Protein AF-A0A831KN22-F1 (afdb_monomer_lite)

Radius of gyration: 11.63 Å; chains: 1; bounding box: 31×21×29 Å

pLDDT: mean 75.21, std 17.89, range [28.31, 92.38]

Sequence (66 aa):
MSKTLVTAKVNPDMDGVASSYAYAELYGAVPVFYGALLPEPHFVLRELKITPLMNLDKWEGNFVIV

F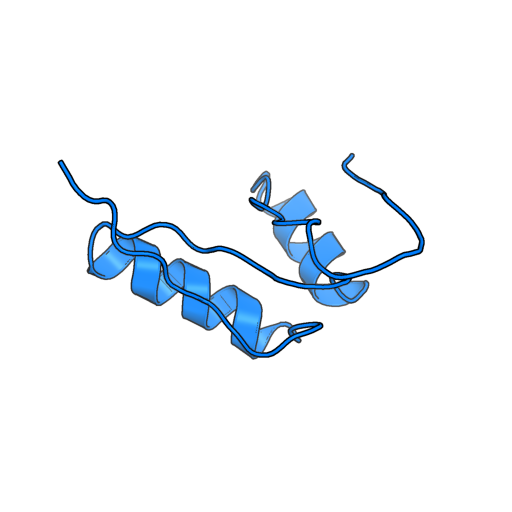oldseek 3Di:
DDAAEFEFPAQDDPCRVVVRVVVCVVPVHAYEHEHDHDPVNVVVCVVVVHFHHYDDPPDPDDDDDD

Structure (mmCIF, N/CA/C/O backbone):
data_AF-A0A831KN22-F1
#
_entry.id   AF-A0A831KN22-F1
#
loop_
_atom_site.group_PDB
_atom_site.id
_atom_site.type_symbol
_atom_site.label_atom_id
_atom_site.label_alt_id
_atom_site.label_comp_id
_atom_site.label_asym_id
_atom_site.label_entity_id
_atom_site.label_seq_id
_atom_site.pdbx_PDB_ins_code
_atom_site.Cartn_x
_atom_site.Cartn_y
_atom_site.Cartn_z
_atom_site.occupancy
_atom_site.B_iso_or_equiv
_atom_site.auth_seq_id
_atom_site.auth_comp_id
_atom_site.auth_asym_id
_atom_site.auth_atom_id
_atom_site.pdbx_PDB_model_num
ATOM 1 N N . MET A 1 1 ? -21.718 -5.843 10.175 1.00 52.84 1 MET A N 1
ATOM 2 C CA . MET A 1 1 ? -21.166 -4.471 10.195 1.00 52.84 1 MET A CA 1
ATOM 3 C C . MET A 1 1 ? -20.663 -4.142 8.801 1.00 52.84 1 MET A C 1
ATOM 5 O O . MET A 1 1 ? -20.008 -4.998 8.217 1.00 52.84 1 MET A O 1
ATOM 9 N N . SER A 1 2 ? -20.990 -2.965 8.263 1.00 62.47 2 SER A N 1
ATOM 10 C CA . SER A 1 2 ? -20.401 -2.486 7.003 1.00 62.47 2 SER A CA 1
ATOM 11 C C . SER A 1 2 ? -18.938 -2.106 7.248 1.00 62.47 2 SER A C 1
ATOM 13 O O . SER A 1 2 ? -18.655 -1.460 8.255 1.00 62.47 2 SER A O 1
ATOM 15 N N . LYS A 1 3 ? -18.014 -2.532 6.379 1.00 67.31 3 LYS A N 1
ATOM 16 C CA . LYS A 1 3 ? -16.615 -2.078 6.409 1.00 67.31 3 LYS A CA 1
ATOM 17 C C . LYS A 1 3 ? -16.459 -0.937 5.407 1.00 67.31 3 LYS A C 1
ATOM 19 O O . LYS A 1 3 ? -16.774 -1.117 4.233 1.00 67.31 3 LYS A O 1
ATOM 24 N N . THR A 1 4 ? -15.974 0.213 5.863 1.00 79.06 4 THR A N 1
ATOM 25 C CA . THR A 1 4 ? -15.640 1.341 4.985 1.00 79.06 4 THR A CA 1
ATOM 26 C C . THR A 1 4 ? -14.390 1.001 4.180 1.00 79.06 4 THR A C 1
ATOM 28 O O . THR A 1 4 ? -13.397 0.530 4.739 1.00 79.06 4 THR A O 1
ATOM 31 N N . LEU A 1 5 ? -14.447 1.220 2.867 1.00 81.06 5 LEU A N 1
ATOM 32 C CA . LEU A 1 5 ? -13.320 1.014 1.963 1.00 81.06 5 LEU A CA 1
ATOM 33 C C . LEU A 1 5 ? -12.670 2.355 1.644 1.00 81.06 5 LEU A C 1
ATOM 35 O O . LEU A 1 5 ? -13.360 3.349 1.420 1.00 81.06 5 LEU A O 1
ATOM 39 N N . VAL A 1 6 ? -11.345 2.356 1.591 1.00 82.50 6 VAL A N 1
ATOM 40 C CA . VAL A 1 6 ? -10.536 3.494 1.159 1.00 82.50 6 VAL A CA 1
ATOM 41 C C . VAL A 1 6 ? -9.826 3.075 -0.108 1.00 82.50 6 VAL A C 1
ATOM 43 O O . VAL A 1 6 ? -9.310 1.963 -0.194 1.00 82.50 6 VAL A O 1
ATOM 46 N N . THR A 1 7 ? -9.816 3.946 -1.106 1.00 80.81 7 THR A N 1
ATOM 47 C CA . THR A 1 7 ? -9.195 3.635 -2.385 1.00 80.81 7 THR A CA 1
ATOM 48 C C . THR A 1 7 ? -8.454 4.838 -2.936 1.00 80.81 7 THR A C 1
ATOM 50 O O . THR A 1 7 ? -8.794 5.984 -2.640 1.00 80.81 7 THR A O 1
ATOM 53 N N . ALA A 1 8 ? -7.444 4.551 -3.747 1.00 81.19 8 ALA A N 1
ATOM 54 C CA . ALA A 1 8 ? -6.721 5.527 -4.541 1.00 81.19 8 ALA A CA 1
ATOM 55 C C . ALA A 1 8 ? -7.234 5.519 -5.991 1.00 81.19 8 ALA A C 1
ATOM 57 O O . ALA A 1 8 ? -8.141 4.768 -6.359 1.00 81.19 8 ALA A O 1
ATOM 58 N N . LYS A 1 9 ? -6.626 6.349 -6.844 1.00 81.75 9 LYS A N 1
ATOM 59 C CA . LYS A 1 9 ? -6.802 6.243 -8.299 1.00 81.75 9 LYS A CA 1
ATOM 60 C C . LYS A 1 9 ? -6.412 4.840 -8.797 1.00 81.75 9 LYS A C 1
ATOM 62 O O . LYS A 1 9 ? -5.602 4.156 -8.173 1.00 81.75 9 LYS A O 1
ATOM 67 N N . VAL A 1 10 ? -6.964 4.435 -9.942 1.00 82.50 10 VAL A N 1
ATOM 68 C CA . VAL A 1 10 ? -6.567 3.195 -10.633 1.00 82.50 10 VAL A CA 1
ATOM 69 C C . VAL A 1 10 ? -5.078 3.256 -10.981 1.00 82.50 10 VAL A C 1
ATOM 71 O O . VAL A 1 10 ? -4.607 4.303 -11.425 1.00 82.50 10 VAL A O 1
ATOM 74 N N . ASN A 1 11 ? -4.363 2.140 -10.804 1.00 81.50 11 ASN A N 1
ATOM 75 C CA . ASN A 1 11 ? -2.903 2.048 -10.926 1.00 81.50 11 ASN A CA 1
ATOM 76 C C . ASN A 1 11 ? -2.193 3.094 -10.041 1.00 81.50 11 ASN A C 1
ATOM 78 O O . ASN A 1 11 ? -1.571 4.029 -10.559 1.00 81.50 11 ASN A O 1
ATOM 82 N N . PRO A 1 12 ? -2.339 3.004 -8.707 1.00 83.25 12 PRO A N 1
ATOM 83 C CA . PRO A 1 12 ? -1.836 4.029 -7.807 1.00 83.25 12 PRO A CA 1
ATOM 84 C C . PRO A 1 12 ? -0.303 4.079 -7.793 1.00 83.25 12 PRO A C 1
ATOM 86 O O . PRO A 1 12 ? 0.384 3.056 -7.850 1.00 83.25 12 PRO A O 1
ATOM 89 N N . ASP A 1 13 ? 0.215 5.300 -7.688 1.00 90.00 13 ASP A N 1
ATOM 90 C CA . ASP A 1 13 ? 1.610 5.578 -7.357 1.00 90.00 13 ASP A CA 1
ATOM 91 C C . ASP A 1 13 ? 1.840 5.449 -5.843 1.00 90.00 13 ASP A C 1
ATOM 93 O O . ASP A 1 13 ? 0.925 5.138 -5.072 1.00 90.00 13 ASP A O 1
ATOM 97 N N . MET A 1 14 ? 3.085 5.661 -5.412 1.00 91.44 14 MET A N 1
ATOM 98 C CA . MET A 1 14 ? 3.470 5.499 -4.011 1.00 91.44 14 MET A CA 1
ATOM 99 C C . MET A 1 14 ? 2.661 6.407 -3.077 1.00 91.44 14 MET A C 1
ATOM 101 O O . MET A 1 14 ? 2.269 5.968 -1.998 1.00 91.44 14 MET A O 1
ATOM 105 N N . ASP A 1 15 ? 2.351 7.632 -3.510 1.00 92.38 15 ASP A N 1
ATOM 106 C CA . ASP A 1 15 ? 1.538 8.572 -2.736 1.00 92.38 15 ASP A CA 1
ATOM 107 C C . ASP A 1 15 ? 0.109 8.052 -2.526 1.00 92.38 15 ASP A C 1
ATOM 109 O O . ASP A 1 15 ? -0.378 7.993 -1.395 1.00 92.38 15 ASP A O 1
ATOM 113 N N . GLY A 1 16 ? -0.541 7.571 -3.592 1.00 90.62 16 GLY A N 1
ATOM 114 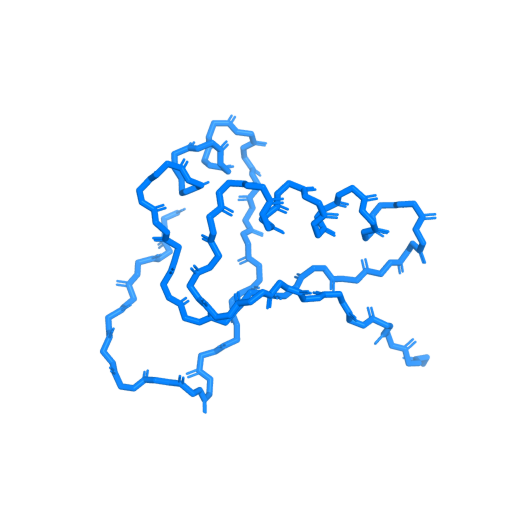C CA . GLY A 1 16 ? -1.872 6.973 -3.490 1.00 90.62 16 GLY A CA 1
ATOM 115 C C . GLY A 1 16 ? -1.910 5.754 -2.563 1.00 90.62 16 GLY A C 1
ATOM 116 O O . GLY A 1 16 ? -2.851 5.598 -1.777 1.00 90.62 16 GLY A O 1
ATOM 117 N N . VAL A 1 17 ? -0.882 4.903 -2.618 1.00 89.81 17 VAL A N 1
ATOM 118 C CA . VAL A 1 17 ? -0.770 3.726 -1.746 1.00 89.81 17 VAL A CA 1
ATOM 119 C C . VAL A 1 17 ? -0.547 4.136 -0.290 1.00 89.81 17 VAL A C 1
ATOM 121 O O . VAL A 1 17 ? -1.323 3.724 0.574 1.00 89.81 17 VAL A O 1
ATOM 124 N N . ALA A 1 18 ? 0.454 4.975 -0.014 1.00 90.69 18 ALA A N 1
ATOM 125 C CA . ALA A 1 18 ? 0.780 5.428 1.338 1.00 90.69 18 ALA A CA 1
ATOM 126 C C . ALA A 1 18 ? -0.399 6.155 1.998 1.00 90.69 18 ALA A C 1
ATOM 128 O O . ALA A 1 18 ? -0.784 5.826 3.122 1.00 90.69 18 ALA A O 1
ATOM 129 N N . SER A 1 19 ? -1.024 7.084 1.272 1.00 90.50 19 SER A N 1
ATOM 130 C CA . SER A 1 19 ? -2.171 7.853 1.758 1.00 90.50 19 SER A CA 1
ATOM 131 C C . SER A 1 19 ? -3.371 6.960 2.082 1.00 90.50 19 SER A C 1
ATOM 133 O O . SER A 1 19 ? -4.047 7.175 3.088 1.00 90.50 19 SER A O 1
ATOM 135 N N . SER A 1 20 ? -3.616 5.914 1.282 1.00 89.94 20 SER A N 1
ATOM 136 C CA . SER A 1 20 ? -4.711 4.967 1.535 1.00 89.94 20 SER A CA 1
ATOM 137 C C . SER A 1 20 ? -4.488 4.150 2.806 1.00 89.94 20 SER A C 1
ATOM 139 O O . SER A 1 20 ? -5.431 3.964 3.574 1.00 89.94 20 SER A O 1
ATOM 141 N N . TYR A 1 21 ? -3.258 3.686 3.055 1.00 89.44 21 TYR A N 1
ATOM 142 C CA . TYR A 1 21 ? -2.920 2.976 4.293 1.00 89.44 21 TYR A CA 1
ATOM 143 C C . TYR A 1 21 ? -3.018 3.885 5.517 1.00 89.44 21 TYR A C 1
ATOM 145 O O . TYR A 1 21 ? -3.670 3.510 6.489 1.00 89.44 21 TYR A O 1
ATOM 153 N N . ALA A 1 22 ? -2.450 5.093 5.450 1.00 89.31 22 ALA A N 1
ATOM 154 C CA . ALA A 1 22 ? -2.506 6.053 6.550 1.00 89.31 22 ALA A CA 1
ATOM 155 C C . ALA A 1 22 ? -3.955 6.410 6.918 1.00 89.31 22 ALA A C 1
ATOM 157 O O . ALA A 1 22 ? -4.331 6.414 8.089 1.00 89.31 22 ALA A O 1
ATOM 158 N N . TYR A 1 23 ? -4.804 6.656 5.916 1.00 89.06 23 TYR A N 1
ATOM 159 C CA . TYR A 1 23 ? -6.219 6.923 6.153 1.00 89.06 23 TYR A CA 1
ATOM 160 C C . TYR A 1 23 ? -6.946 5.687 6.703 1.00 89.06 23 TYR A C 1
ATOM 162 O O . TYR A 1 23 ? -7.750 5.796 7.627 1.00 89.06 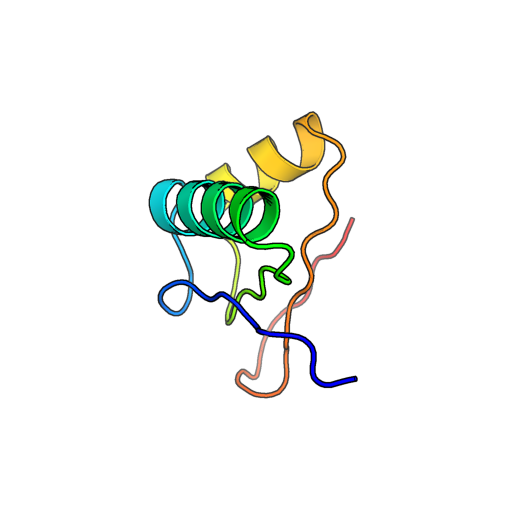23 TYR A O 1
ATOM 170 N N . ALA A 1 24 ? -6.666 4.496 6.171 1.00 87.75 24 ALA A N 1
ATOM 171 C CA . ALA A 1 24 ? -7.284 3.269 6.655 1.00 87.75 24 ALA A CA 1
ATOM 172 C C . ALA A 1 24 ? -6.972 2.992 8.133 1.00 87.75 24 ALA A C 1
ATOM 174 O O . ALA A 1 24 ? -7.880 2.638 8.885 1.00 87.75 24 ALA A O 1
ATOM 175 N N . GLU A 1 25 ? -5.728 3.215 8.555 1.00 88.19 25 GLU A N 1
ATOM 176 C CA . GLU A 1 25 ? -5.302 3.067 9.946 1.00 88.19 25 GLU A CA 1
ATOM 177 C C . GLU A 1 25 ? -6.009 4.068 10.871 1.00 88.19 25 GLU A C 1
ATOM 179 O O . GLU A 1 25 ? -6.565 3.674 11.896 1.00 88.19 25 GLU A O 1
ATOM 184 N N . LEU A 1 26 ? -6.072 5.344 10.478 1.00 90.44 26 LEU A N 1
ATOM 185 C CA . LEU A 1 26 ? -6.689 6.403 11.286 1.00 90.44 26 LEU A CA 1
ATOM 186 C C . LEU A 1 26 ? -8.196 6.214 11.500 1.00 90.44 26 LEU A C 1
ATOM 188 O O . LEU A 1 26 ? -8.718 6.569 12.557 1.00 90.44 26 LEU A O 1
ATOM 192 N N . TYR A 1 27 ? -8.902 5.677 10.504 1.00 87.19 27 TYR A N 1
ATOM 193 C CA . TYR A 1 27 ? -10.367 5.608 10.502 1.00 87.19 27 TYR A CA 1
ATOM 194 C C . TYR A 1 27 ? -10.923 4.182 10.630 1.00 87.19 27 TYR A C 1
ATOM 196 O O . TYR A 1 27 ? -12.132 3.983 10.497 1.00 87.19 27 TYR A O 1
ATOM 204 N N . GLY A 1 28 ? -10.070 3.183 10.884 1.00 85.56 28 GLY A N 1
ATOM 205 C CA . GLY A 1 28 ? -10.485 1.780 10.993 1.00 85.56 28 GLY A CA 1
ATOM 206 C C . GLY A 1 28 ? -11.115 1.236 9.704 1.00 85.56 28 GLY A C 1
ATOM 207 O O . GLY A 1 28 ? -12.072 0.459 9.751 1.00 85.56 28 GLY A O 1
ATOM 208 N N . ALA A 1 29 ? -10.614 1.680 8.553 1.00 86.19 29 ALA A N 1
ATOM 209 C CA . ALA A 1 29 ? -11.099 1.295 7.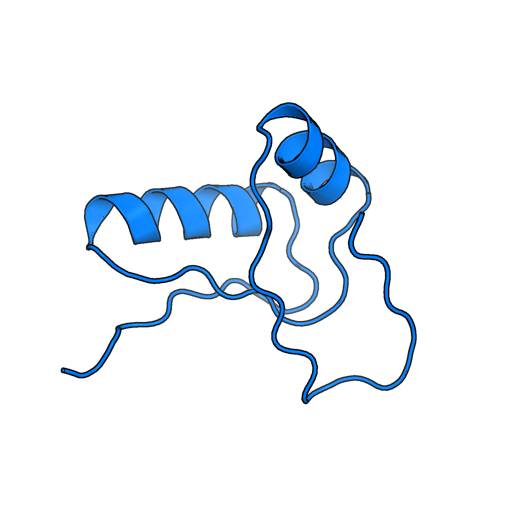233 1.00 86.19 29 ALA A CA 1
ATOM 210 C C . ALA A 1 29 ? -10.169 0.264 6.569 1.00 86.19 29 ALA A C 1
ATOM 212 O O . ALA A 1 29 ? -9.159 -0.147 7.136 1.00 86.19 29 ALA A O 1
ATOM 213 N N . VAL A 1 30 ? -10.530 -0.200 5.369 1.00 83.94 30 VAL A N 1
ATOM 214 C CA . VAL A 1 30 ? -9.733 -1.177 4.609 1.00 83.94 30 VAL A CA 1
ATOM 215 C C . VAL A 1 30 ? -9.222 -0.529 3.320 1.00 83.94 30 VAL A C 1
ATOM 217 O O . VAL A 1 30 ? -10.053 -0.099 2.512 1.00 83.94 30 VAL A O 1
ATOM 220 N N . PRO A 1 31 ? -7.896 -0.457 3.095 1.00 84.69 31 PRO A N 1
ATOM 221 C CA . PRO A 1 31 ? -7.356 0.053 1.846 1.00 84.69 31 PRO A CA 1
ATOM 222 C C . PRO A 1 31 ? -7.539 -0.999 0.748 1.00 84.69 31 PRO A C 1
ATOM 224 O O . PRO A 1 31 ? -7.218 -2.174 0.935 1.00 84.69 31 PRO A O 1
ATOM 227 N N . VAL A 1 32 ? -8.075 -0.577 -0.394 1.00 84.06 32 VAL A N 1
ATOM 228 C CA . VAL A 1 32 ? -8.299 -1.419 -1.571 1.00 84.06 32 VAL A CA 1
ATOM 229 C C . VAL A 1 32 ? -7.757 -0.708 -2.800 1.00 84.06 32 VAL A C 1
ATOM 231 O O . VAL A 1 32 ? -8.121 0.437 -3.090 1.00 84.06 32 VAL A O 1
ATOM 234 N N . PHE A 1 33 ? -6.916 -1.414 -3.548 1.00 83.19 33 PHE A N 1
ATOM 235 C CA . PHE A 1 33 ? -6.303 -0.901 -4.767 1.00 83.19 33 PHE A CA 1
ATOM 236 C C . PHE A 1 33 ? -6.905 -1.568 -6.002 1.00 83.19 33 PHE A C 1
ATOM 238 O O . PHE A 1 33 ? -7.227 -2.759 -5.994 1.00 83.19 33 PHE A O 1
ATOM 245 N N . TYR A 1 34 ? -7.059 -0.767 -7.056 1.00 77.69 34 TYR A N 1
ATOM 246 C CA . TYR A 1 34 ? -7.557 -1.201 -8.356 1.00 77.69 34 TYR A CA 1
ATOM 247 C C . TYR A 1 34 ? -6.460 -1.056 -9.407 1.00 77.69 34 TYR A C 1
ATOM 249 O O . TYR A 1 34 ? -5.784 -0.025 -9.469 1.00 77.69 34 TYR A O 1
ATOM 257 N N . GLY A 1 35 ? -6.341 -2.063 -10.270 1.00 75.06 35 GLY A N 1
ATOM 258 C CA . GLY A 1 35 ? -5.311 -2.121 -11.303 1.00 75.06 35 GLY A CA 1
ATOM 259 C C . GLY A 1 35 ? -3.979 -2.676 -10.792 1.00 75.06 35 GLY A C 1
ATOM 260 O O . GLY A 1 35 ? -3.924 -3.319 -9.746 1.00 75.06 35 GLY A O 1
ATOM 261 N N . ALA A 1 36 ? -2.910 -2.456 -11.551 1.00 75.50 36 ALA A N 1
ATOM 262 C CA . ALA A 1 36 ? -1.570 -2.922 -11.223 1.00 75.50 36 ALA A CA 1
ATOM 263 C C . ALA A 1 36 ? -0.865 -1.946 -10.272 1.00 75.50 36 ALA A C 1
ATOM 265 O O . ALA A 1 36 ? -0.881 -0.730 -10.478 1.00 75.50 36 ALA A O 1
ATOM 266 N N . LEU A 1 37 ? -0.189 -2.487 -9.257 1.00 74.06 37 LEU A N 1
ATOM 267 C CA . LEU A 1 37 ? 0.776 -1.710 -8.487 1.00 74.06 37 LEU A CA 1
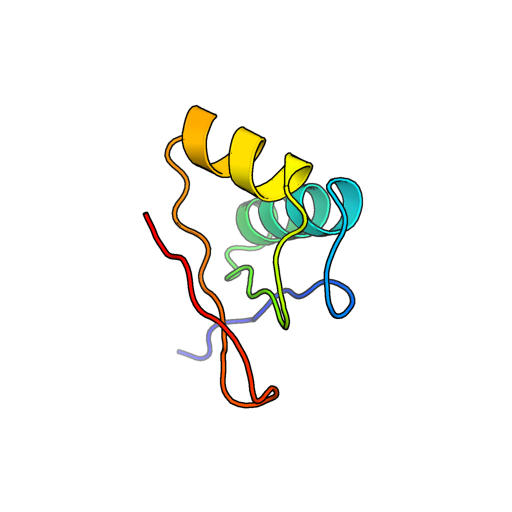ATOM 268 C C . LEU A 1 37 ? 2.011 -1.460 -9.350 1.00 74.06 37 LEU A C 1
ATOM 270 O O . LEU A 1 37 ? 2.555 -2.382 -9.962 1.00 74.06 37 LEU A O 1
ATOM 274 N N . LEU A 1 38 ? 2.466 -0.210 -9.377 1.00 79.75 38 LEU A N 1
ATOM 275 C CA . LEU A 1 38 ? 3.749 0.122 -9.982 1.00 79.75 38 LEU A CA 1
ATOM 276 C C . LEU A 1 38 ? 4.897 -0.569 -9.207 1.00 79.75 38 LEU A C 1
ATOM 278 O O . LEU A 1 38 ? 4.728 -0.911 -8.030 1.00 79.75 38 LEU A O 1
ATOM 282 N N . PRO A 1 39 ? 6.081 -0.765 -9.824 1.00 84.19 39 PRO A N 1
ATOM 283 C CA . PRO A 1 39 ? 7.194 -1.480 -9.193 1.00 84.19 39 PRO A CA 1
ATOM 284 C C . PRO A 1 39 ? 7.635 -0.900 -7.844 1.00 84.19 39 PRO A C 1
ATOM 286 O O . PRO A 1 39 ? 7.985 -1.654 -6.939 1.00 84.19 39 PRO A O 1
ATOM 289 N N . GLU A 1 40 ? 7.598 0.425 -7.701 1.00 87.62 40 GLU A N 1
ATOM 290 C CA . GLU A 1 40 ? 7.977 1.124 -6.469 1.00 87.62 40 GLU A CA 1
ATOM 291 C C . GLU A 1 40 ? 7.023 0.801 -5.300 1.00 87.62 40 GLU A C 1
ATOM 293 O O . GLU A 1 40 ? 7.499 0.238 -4.312 1.00 87.62 40 GLU A O 1
ATOM 298 N N . PRO A 1 41 ? 5.697 1.041 -5.391 1.00 85.19 41 PRO A N 1
ATOM 299 C CA . PRO A 1 41 ? 4.763 0.624 -4.349 1.00 85.19 41 PRO A CA 1
ATOM 300 C C . PRO A 1 41 ? 4.856 -0.863 -4.014 1.00 85.19 41 PRO A C 1
ATOM 302 O O . PRO A 1 41 ? 4.801 -1.237 -2.846 1.00 85.19 41 PRO A O 1
ATOM 305 N N . HIS A 1 42 ? 5.033 -1.719 -5.023 1.00 82.56 42 HIS A N 1
ATOM 306 C CA . HIS A 1 42 ? 5.190 -3.153 -4.807 1.00 82.56 42 HIS A CA 1
ATOM 307 C C . HIS A 1 42 ? 6.445 -3.480 -3.979 1.00 82.56 42 HIS A C 1
ATOM 309 O O . HIS A 1 42 ? 6.369 -4.251 -3.022 1.00 82.56 42 HIS A O 1
ATOM 315 N N . PHE A 1 43 ? 7.589 -2.871 -4.306 1.00 85.12 43 PHE A N 1
ATOM 316 C CA . PHE A 1 43 ? 8.830 -3.039 -3.549 1.00 85.12 43 PHE A CA 1
ATOM 317 C C . PHE A 1 43 ? 8.673 -2.583 -2.094 1.00 85.12 43 PHE A C 1
ATOM 319 O O . PHE A 1 43 ? 9.007 -3.333 -1.180 1.00 85.12 43 PHE A O 1
ATOM 326 N N . VAL A 1 44 ? 8.108 -1.394 -1.869 1.00 88.75 44 VAL A N 1
ATOM 327 C CA . VAL A 1 44 ? 7.929 -0.852 -0.514 1.00 88.75 44 VAL A CA 1
ATOM 328 C C . VAL A 1 44 ? 6.990 -1.725 0.316 1.00 88.75 44 VAL A C 1
ATOM 330 O O . VAL A 1 44 ? 7.317 -2.071 1.450 1.00 88.75 44 VAL A O 1
ATOM 333 N N . LEU A 1 45 ? 5.844 -2.133 -0.238 1.00 86.38 45 LEU A N 1
ATOM 334 C CA . LEU A 1 45 ? 4.898 -2.995 0.477 1.00 86.38 45 LEU A CA 1
ATOM 335 C C . LEU A 1 45 ? 5.526 -4.344 0.852 1.00 86.38 45 LEU A C 1
ATOM 337 O O . LEU A 1 45 ? 5.301 -4.833 1.960 1.00 86.38 45 LEU A O 1
ATOM 341 N N . ARG A 1 46 ? 6.370 -4.905 -0.022 1.00 85.56 46 ARG A N 1
ATOM 342 C CA . ARG A 1 46 ? 7.120 -6.133 0.258 1.00 85.56 46 ARG A CA 1
ATOM 343 C C . ARG A 1 46 ? 8.112 -5.962 1.410 1.00 85.56 46 ARG A C 1
ATOM 345 O O . ARG A 1 46 ? 8.131 -6.804 2.306 1.00 85.56 46 ARG A O 1
ATOM 352 N N . GLU A 1 47 ? 8.904 -4.890 1.414 1.00 89.88 47 GLU A N 1
ATOM 353 C CA . GLU A 1 47 ? 9.856 -4.593 2.500 1.00 89.88 47 GLU A CA 1
ATOM 354 C C . GLU A 1 47 ? 9.141 -4.416 3.847 1.00 89.88 47 GLU A C 1
ATOM 356 O O . GLU A 1 47 ? 9.602 -4.899 4.882 1.00 89.88 47 GLU A O 1
ATOM 361 N N . LEU A 1 48 ? 7.956 -3.800 3.823 1.00 87.62 48 LEU A N 1
ATOM 362 C CA . LEU A 1 48 ? 7.112 -3.613 5.003 1.00 87.62 48 LEU A CA 1
ATOM 363 C C . LEU A 1 48 ? 6.315 -4.866 5.401 1.00 87.62 48 LEU A C 1
ATOM 365 O O . LEU A 1 48 ? 5.621 -4.845 6.416 1.00 87.62 48 LEU A O 1
ATOM 369 N N . LYS A 1 49 ? 6.414 -5.963 4.636 1.00 87.38 49 LYS A N 1
ATOM 370 C CA . LYS A 1 49 ? 5.632 -7.201 4.819 1.00 87.38 49 LYS A CA 1
ATOM 371 C C . LYS A 1 49 ? 4.120 -6.949 4.842 1.00 87.38 49 LYS A C 1
ATOM 373 O O . LYS A 1 49 ? 3.379 -7.609 5.570 1.00 87.38 49 LYS A O 1
ATOM 378 N N . ILE A 1 50 ? 3.668 -5.988 4.042 1.00 82.88 50 ILE A N 1
ATOM 379 C CA . ILE A 1 50 ? 2.261 -5.639 3.887 1.00 82.88 50 ILE A CA 1
ATOM 380 C C . ILE A 1 50 ? 1.727 -6.344 2.642 1.00 82.88 50 ILE A C 1
ATOM 382 O O . ILE A 1 50 ? 2.185 -6.087 1.531 1.00 82.88 50 ILE A O 1
ATOM 386 N N . THR A 1 51 ? 0.723 -7.203 2.816 1.00 76.62 51 THR A N 1
ATOM 387 C CA . THR A 1 51 ? -0.003 -7.807 1.693 1.00 76.62 51 THR A CA 1
ATOM 388 C C . THR A 1 51 ? -1.151 -6.886 1.272 1.00 76.62 51 THR A C 1
ATOM 390 O O . THR A 1 51 ? -2.101 -6.718 2.043 1.00 76.62 51 THR A O 1
ATOM 393 N N . PRO A 1 52 ? -1.110 -6.284 0.071 1.00 68.06 52 PRO A N 1
ATOM 394 C CA . PRO A 1 52 ? -2.200 -5.442 -0.397 1.00 68.06 52 PRO A CA 1
ATOM 395 C C . PRO A 1 52 ? -3.441 -6.270 -0.737 1.00 68.06 52 PRO A C 1
ATOM 397 O O . PRO A 1 52 ? -3.357 -7.332 -1.354 1.00 68.06 52 PRO A O 1
ATOM 400 N N . LEU A 1 53 ? -4.616 -5.742 -0.390 1.00 68.56 53 LEU A N 1
ATOM 401 C CA . LEU A 1 53 ? -5.891 -6.256 -0.882 1.00 68.56 53 LEU A CA 1
ATOM 402 C C . LEU A 1 53 ? -6.175 -5.635 -2.254 1.00 68.56 53 LEU A C 1
ATOM 404 O O . LEU A 1 53 ? -6.464 -4.443 -2.374 1.00 68.56 53 LEU A O 1
ATOM 408 N N . MET A 1 54 ? -6.068 -6.459 -3.294 1.00 65.50 54 MET A N 1
ATOM 409 C CA . MET A 1 54 ? -6.293 -6.074 -4.688 1.00 65.50 54 MET A CA 1
ATOM 410 C C . MET A 1 54 ? -7.669 -6.576 -5.127 1.00 65.50 54 MET A C 1
ATOM 412 O O . MET A 1 54 ? -7.950 -7.770 -5.012 1.00 65.50 54 MET A O 1
ATOM 416 N N . ASN A 1 55 ? -8.531 -5.684 -5.626 1.00 59.09 55 ASN A N 1
ATOM 417 C CA . ASN A 1 55 ? -9.804 -6.088 -6.225 1.00 59.09 55 ASN A CA 1
ATOM 418 C C . ASN A 1 55 ? -9.655 -6.154 -7.753 1.00 59.09 55 ASN A C 1
ATOM 420 O O . ASN A 1 55 ? -9.419 -5.140 -8.411 1.00 59.09 55 ASN A O 1
ATOM 424 N N . LEU A 1 56 ? -9.764 -7.369 -8.290 1.00 53.44 56 LEU A N 1
ATOM 425 C CA . LEU A 1 56 ? -9.415 -7.720 -9.669 1.00 53.44 56 LEU A CA 1
ATOM 426 C C . LEU A 1 56 ? -10.602 -7.697 -10.641 1.00 53.44 56 LEU A C 1
ATOM 428 O O . LEU A 1 56 ? -10.400 -7.882 -11.837 1.00 53.44 56 LEU A O 1
ATOM 432 N N . ASP A 1 57 ? -11.819 -7.403 -10.178 1.00 50.81 57 ASP A N 1
ATOM 433 C CA . ASP A 1 57 ? -13.033 -7.460 -11.014 1.00 50.81 57 ASP A CA 1
ATOM 434 C C . ASP A 1 57 ? -13.124 -6.371 -12.104 1.00 50.81 57 ASP A C 1
ATOM 436 O O . ASP A 1 57 ? -14.150 -6.215 -12.767 1.00 50.81 57 ASP A O 1
ATOM 440 N N . LYS A 1 58 ? -12.050 -5.610 -12.336 1.00 47.12 58 LYS A N 1
ATOM 441 C CA . LYS A 1 58 ? -11.944 -4.662 -13.449 1.00 47.12 58 LYS A CA 1
ATOM 442 C C . LYS A 1 58 ? -10.528 -4.590 -14.019 1.00 47.12 58 LYS A C 1
ATOM 444 O O . LYS A 1 58 ? -9.958 -3.508 -14.002 1.00 47.12 58 LYS A O 1
ATOM 449 N N . TRP A 1 59 ? -9.962 -5.689 -14.522 1.00 44.88 59 TRP A N 1
ATOM 450 C CA . TRP A 1 59 ? -9.067 -5.635 -15.692 1.00 44.88 59 TRP A CA 1
ATOM 451 C C . TRP A 1 59 ? -8.572 -7.017 -16.120 1.00 44.88 59 TRP A C 1
ATOM 453 O O . TRP A 1 59 ? -7.988 -7.765 -15.340 1.00 44.88 59 TRP A O 1
ATOM 463 N N . GLU A 1 60 ? -8.759 -7.321 -17.399 1.00 34.81 60 GLU A N 1
ATOM 464 C CA . GLU A 1 60 ? -8.023 -8.373 -18.084 1.00 34.81 60 GLU A CA 1
ATOM 465 C C . GLU A 1 60 ? -6.521 -8.050 -18.038 1.00 34.81 60 GLU A C 1
ATOM 467 O O . GLU A 1 60 ? -6.089 -7.016 -18.544 1.00 34.81 60 GLU A O 1
ATOM 472 N N . GLY A 1 61 ? -5.720 -8.945 -17.459 1.00 41.72 61 GLY A N 1
ATOM 473 C CA . GLY A 1 61 ? -4.279 -8.977 -17.710 1.00 41.72 61 GLY A CA 1
ATOM 474 C C . GLY A 1 61 ? -3.384 -8.733 -16.499 1.00 41.72 61 GLY A C 1
ATOM 475 O O . GLY A 1 61 ? -2.959 -7.614 -16.233 1.00 41.72 61 GLY A O 1
ATOM 476 N N . ASN A 1 62 ? -2.959 -9.860 -15.928 1.00 32.59 62 ASN A N 1
ATOM 477 C CA . ASN A 1 62 ? -1.703 -10.093 -15.209 1.00 32.59 62 ASN A CA 1
ATOM 478 C C . ASN A 1 62 ? -1.685 -9.850 -13.694 1.00 32.59 62 ASN A C 1
ATOM 480 O O . ASN A 1 62 ? -1.701 -8.737 -13.178 1.00 32.59 62 ASN A O 1
ATOM 484 N N . PHE A 1 63 ? -1.559 -10.983 -13.006 1.00 41.47 63 PHE A N 1
ATOM 485 C CA . PHE A 1 63 ? -1.325 -11.137 -11.582 1.00 41.47 63 PHE A CA 1
ATOM 486 C C . PHE A 1 63 ? 0.173 -11.203 -11.297 1.00 41.47 63 PHE A C 1
ATOM 488 O O . PHE A 1 63 ? 0.879 -11.934 -11.989 1.00 41.47 63 PHE A O 1
ATOM 495 N N . VAL A 1 64 ? 0.601 -10.592 -10.192 1.00 28.31 64 VAL A N 1
ATOM 496 C CA . VAL A 1 64 ? 1.615 -11.161 -9.293 1.00 28.31 64 VAL A CA 1
ATOM 497 C C . VAL A 1 64 ? 1.236 -10.764 -7.859 1.00 28.31 64 VAL A C 1
ATOM 499 O O . VAL A 1 64 ? 1.210 -9.582 -7.533 1.00 28.31 64 VAL A O 1
ATOM 502 N N . ILE A 1 65 ? 0.934 -11.753 -7.014 1.00 30.67 65 ILE A N 1
ATOM 503 C CA . ILE A 1 65 ? 1.047 -11.652 -5.552 1.00 30.67 65 ILE A CA 1
ATOM 504 C C . ILE A 1 65 ? 2.215 -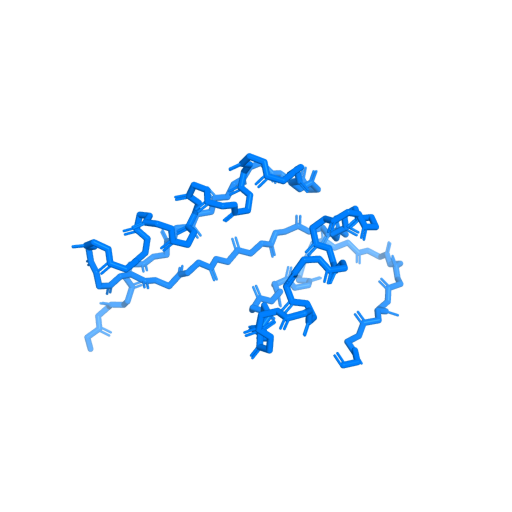12.578 -5.200 1.00 30.67 65 ILE A C 1
ATOM 506 O O . ILE A 1 65 ? 2.129 -13.776 -5.477 1.00 30.67 65 ILE A O 1
ATOM 510 N N . VAL A 1 66 ? 3.304 -12.028 -4.656 1.00 34.69 66 VAL A N 1
ATOM 511 C CA . VAL A 1 66 ? 4.309 -12.790 -3.893 1.00 34.69 66 VAL A CA 1
ATOM 512 C C . VAL A 1 66 ? 4.166 -12.397 -2.436 1.00 34.69 66 VAL A C 1
ATOM 514 O O . VAL A 1 66 ? 4.098 -11.174 -2.184 1.00 34.69 66 VAL A O 1
#

Secondary structure (DSSP, 8-state):
-PPPEEE-SSS--HHHHHHHHHHHHHHT-EEEEESPPPHHHHHHHHHTT----EE-TT--S-----